Protein AF-A0A6B3HUM7-F1 (afdb_monomer_lite)

pLDDT: mean 87.32, std 14.7, range [35.72, 98.06]

Foldseek 3Di:
DDDPDPPDPQADLLVVLLVLVVCCVPPVVVSVVVCVVVVHDPVSSVVSNVVVVCQVPPPPNPDPVVVCCSHYNDDPDDDDDDDD

Secondary structure (DSSP, 8-state):
---------S-HHHHHHHHHHHHTTT-HHHHHHHHHHTT--HHHHHHHHHHHHHHHH-TT---HHHHHHHHH-S-S--------

Structure (mmCIF, N/CA/C/O backbone):
data_AF-A0A6B3HUM7-F1
#
_entry.id   AF-A0A6B3HUM7-F1
#
loop_
_atom_site.group_PDB
_atom_site.id
_atom_site.type_symbol
_atom_site.label_atom_id
_atom_site.label_alt_id
_atom_site.label_comp_id
_atom_site.label_asym_id
_atom_site.label_entity_id
_atom_site.label_seq_id
_atom_site.pdbx_PDB_ins_code
_atom_site.Cartn_x
_atom_site.Cartn_y
_atom_site.Cartn_z
_atom_site.occupancy
_atom_site.B_iso_or_equiv
_atom_site.auth_seq_id
_atom_site.auth_comp_id
_atom_site.auth_asym_id
_atom_site.auth_atom_id
_atom_site.pdbx_PDB_model_num
ATOM 1 N N . MET A 1 1 ? 18.340 17.889 6.039 1.00 35.72 1 MET A N 1
ATOM 2 C CA . MET A 1 1 ? 18.879 17.513 4.714 1.00 35.72 1 MET A CA 1
ATOM 3 C C . MET A 1 1 ? 18.003 16.408 4.145 1.00 35.72 1 MET A C 1
ATOM 5 O O . MET A 1 1 ? 18.123 15.270 4.572 1.00 35.72 1 MET A O 1
ATOM 9 N N . GLY A 1 2 ? 17.045 16.757 3.283 1.00 42.16 2 GLY A N 1
ATOM 10 C CA . GLY A 1 2 ? 16.186 15.775 2.621 1.00 42.16 2 GLY A CA 1
ATOM 11 C C . GLY A 1 2 ? 16.972 15.096 1.508 1.00 42.16 2 GLY A C 1
ATOM 12 O O . GLY A 1 2 ? 17.239 15.719 0.484 1.00 42.16 2 GLY A O 1
ATOM 13 N N . GLY A 1 3 ? 17.403 13.857 1.734 1.00 41.38 3 GLY A N 1
ATOM 14 C CA . GLY A 1 3 ? 18.016 13.051 0.687 1.00 41.38 3 GLY A CA 1
ATOM 15 C C . GLY A 1 3 ? 16.985 12.783 -0.404 1.00 41.38 3 GLY A C 1
ATOM 16 O O . GLY A 1 3 ? 15.905 12.274 -0.111 1.00 41.38 3 GLY A O 1
ATOM 17 N N . MET A 1 4 ? 17.308 13.121 -1.654 1.00 46.22 4 MET A N 1
ATOM 18 C CA . MET A 1 4 ? 16.615 12.566 -2.818 1.00 46.22 4 MET A CA 1
ATOM 19 C C . MET A 1 4 ? 16.884 11.064 -2.839 1.00 46.22 4 MET A C 1
ATOM 21 O O . MET A 1 4 ? 17.835 10.593 -3.459 1.00 46.22 4 MET A O 1
ATOM 25 N N . THR A 1 5 ? 16.063 10.308 -2.117 1.00 50.97 5 THR A N 1
ATOM 26 C CA . THR A 1 5 ? 15.973 8.869 -2.295 1.00 50.97 5 THR A CA 1
ATOM 27 C C . THR A 1 5 ? 15.454 8.647 -3.708 1.00 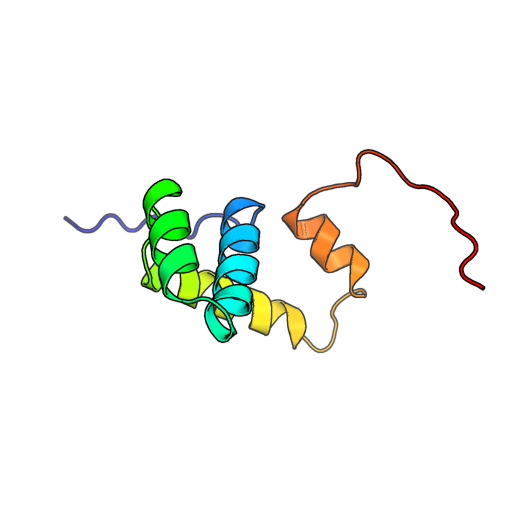50.97 5 THR A C 1
ATOM 29 O O . THR A 1 5 ? 14.358 9.082 -4.069 1.00 50.97 5 THR A O 1
ATOM 32 N N . ALA A 1 6 ? 16.275 8.021 -4.555 1.00 57.34 6 ALA A N 1
ATOM 33 C CA . ALA A 1 6 ? 15.795 7.495 -5.824 1.00 57.34 6 ALA A CA 1
ATOM 34 C C . ALA A 1 6 ? 14.509 6.696 -5.548 1.00 57.34 6 ALA A C 1
ATOM 36 O O . ALA A 1 6 ? 14.446 6.005 -4.526 1.00 57.34 6 ALA A O 1
ATOM 37 N N . PRO A 1 7 ? 13.469 6.805 -6.393 1.00 60.47 7 PRO A N 1
ATOM 38 C CA . PRO A 1 7 ? 12.202 6.168 -6.097 1.00 60.47 7 PRO A CA 1
ATOM 39 C C . PRO A 1 7 ? 12.434 4.668 -5.964 1.00 60.47 7 PRO A C 1
ATOM 41 O O . PRO A 1 7 ? 12.805 4.013 -6.940 1.00 60.47 7 PRO A O 1
ATOM 44 N N . THR A 1 8 ? 12.205 4.136 -4.762 1.00 68.31 8 THR A N 1
ATOM 45 C CA . THR A 1 8 ? 12.326 2.708 -4.482 1.00 68.31 8 THR A CA 1
ATOM 46 C C . THR A 1 8 ? 11.553 1.940 -5.558 1.00 68.31 8 THR A C 1
ATOM 48 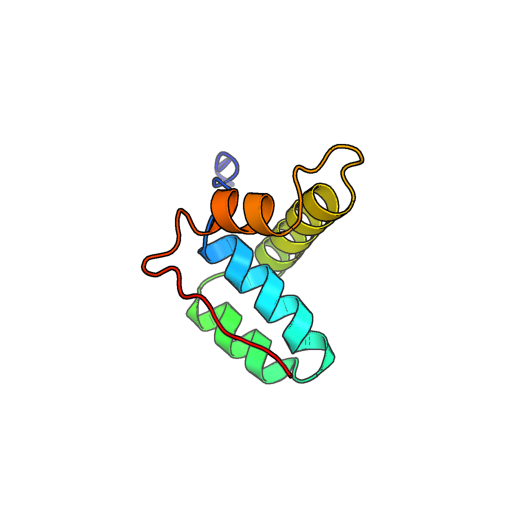O O . THR A 1 8 ? 10.430 2.353 -5.914 1.00 68.31 8 THR A O 1
ATOM 51 N N . PRO A 1 9 ? 12.141 0.879 -6.144 1.00 80.81 9 PRO A N 1
ATOM 52 C CA . PRO A 1 9 ? 11.427 0.045 -7.097 1.00 80.81 9 PRO A CA 1
ATOM 53 C C . PRO A 1 9 ? 10.119 -0.434 -6.464 1.00 80.81 9 PRO A C 1
ATOM 55 O O . PRO A 1 9 ? 10.060 -0.709 -5.267 1.00 80.81 9 PRO A O 1
ATOM 58 N N . PHE A 1 10 ? 9.050 -0.476 -7.260 1.00 88.94 10 PHE A N 1
ATOM 59 C CA . PHE A 1 10 ? 7.750 -0.915 -6.768 1.00 88.94 10 PHE A CA 1
ATOM 60 C C . PHE A 1 10 ? 7.783 -2.434 -6.566 1.00 88.94 10 PHE A C 1
ATOM 62 O O . PHE A 1 10 ? 7.689 -3.183 -7.537 1.00 88.94 10 PHE A O 1
ATOM 69 N N . GLY A 1 11 ? 7.929 -2.870 -5.318 1.00 91.88 11 G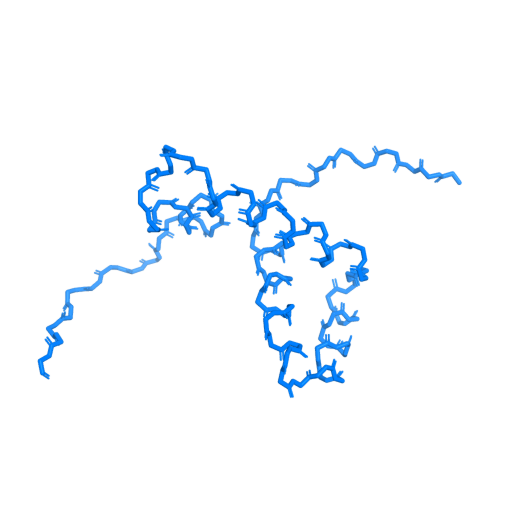LY A N 1
ATOM 70 C CA . GLY A 1 11 ? 8.044 -4.272 -4.927 1.00 91.88 11 GLY A CA 1
ATOM 71 C C . GLY A 1 11 ? 7.054 -4.669 -3.824 1.00 91.88 11 GLY A C 1
ATOM 72 O O . GLY A 1 11 ? 6.041 -3.987 -3.620 1.00 91.88 11 GLY A O 1
ATOM 73 N N . PRO A 1 12 ? 7.332 -5.767 -3.094 1.00 93.88 12 PRO A N 1
ATOM 74 C CA . PRO A 1 12 ? 6.409 -6.335 -2.111 1.00 93.88 12 PRO A CA 1
ATOM 75 C C . PRO A 1 12 ? 5.978 -5.355 -1.014 1.00 93.88 12 PRO A C 1
ATOM 77 O O . PRO A 1 12 ? 4.791 -5.283 -0.708 1.00 93.88 12 PRO A O 1
ATOM 80 N N . LEU A 1 13 ? 6.896 -4.536 -0.486 1.00 94.88 13 LEU A N 1
ATOM 81 C CA . LEU A 1 13 ? 6.565 -3.541 0.541 1.00 94.88 13 LEU A CA 1
ATOM 82 C C . LEU A 1 13 ? 5.554 -2.505 0.026 1.00 94.88 13 LEU A C 1
ATOM 84 O O . LEU A 1 13 ? 4.550 -2.231 0.675 1.00 94.88 13 LEU A O 1
ATOM 88 N N . GLN A 1 14 ? 5.764 -1.954 -1.174 1.00 95.62 14 GLN A N 1
ATOM 89 C CA . GLN A 1 14 ? 4.828 -0.985 -1.757 1.00 95.62 14 GLN A CA 1
ATOM 90 C C . GLN A 1 14 ? 3.474 -1.639 -2.041 1.00 95.62 14 GLN A C 1
ATOM 92 O O . GLN A 1 14 ? 2.433 -1.007 -1.874 1.00 95.62 14 GLN A O 1
ATOM 97 N N . PHE A 1 15 ? 3.468 -2.915 -2.429 1.00 95.75 15 PHE A N 1
ATOM 98 C CA . PHE A 1 15 ? 2.230 -3.669 -2.583 1.00 95.75 15 PHE A CA 1
ATOM 99 C C . PHE A 1 15 ? 1.499 -3.883 -1.256 1.00 95.75 15 PHE A C 1
ATOM 101 O O . PHE A 1 15 ? 0.283 -3.711 -1.204 1.00 95.75 15 PHE A O 1
ATOM 108 N N . GLN A 1 16 ? 2.218 -4.173 -0.171 1.00 96.50 16 GLN A N 1
ATOM 109 C CA . GLN A 1 16 ? 1.636 -4.266 1.166 1.00 96.50 16 GLN A CA 1
ATOM 110 C C . GLN A 1 16 ? 0.964 -2.947 1.571 1.00 96.50 16 GLN A C 1
ATOM 112 O O . GLN A 1 16 ? -0.170 -2.959 2.041 1.00 96.50 16 GLN A O 1
ATOM 117 N N . LEU A 1 17 ? 1.578 -1.798 1.270 1.00 97.12 17 LEU A N 1
ATOM 118 C CA . LEU A 1 17 ? 0.966 -0.483 1.504 1.00 97.12 17 LEU A CA 1
ATOM 119 C C . LEU A 1 17 ? -0.303 -0.234 0.660 1.00 97.12 17 LEU A C 1
ATOM 121 O O . LEU A 1 17 ? -1.221 0.468 1.091 1.00 97.12 17 LEU A O 1
ATOM 125 N N . VAL A 1 18 ? -0.403 -0.818 -0.538 1.00 97.19 18 VAL A N 1
ATOM 126 C CA . VAL A 1 18 ? -1.651 -0.802 -1.326 1.00 97.19 18 VAL A CA 1
ATOM 127 C C . VAL A 1 18 ? -2.748 -1.599 -0.627 1.00 97.19 18 VAL A C 1
ATOM 129 O O . VAL A 1 18 ? -3.898 -1.156 -0.600 1.00 97.19 18 VAL A O 1
ATOM 132 N N . LEU A 1 19 ? -2.410 -2.763 -0.068 1.00 96.81 19 LEU A N 1
ATOM 133 C CA . LEU A 1 19 ? -3.362 -3.586 0.677 1.00 96.81 19 LEU A CA 1
ATOM 134 C C . LEU A 1 19 ? -3.830 -2.869 1.943 1.00 96.81 19 LEU A C 1
ATOM 136 O O . LEU A 1 19 ? -5.035 -2.736 2.138 1.00 96.81 19 LEU A O 1
ATOM 140 N N . LEU A 1 20 ? -2.899 -2.312 2.721 1.00 97.88 20 LEU A N 1
ATOM 141 C CA . LEU A 1 20 ? -3.214 -1.532 3.917 1.00 97.88 20 LEU A CA 1
ATOM 142 C C . LEU A 1 20 ? -4.167 -0.373 3.609 1.00 97.88 20 LEU A C 1
ATOM 144 O O . LEU A 1 20 ? -5.175 -0.211 4.289 1.00 97.88 20 LEU A O 1
ATOM 148 N N . ARG A 1 21 ? -3.952 0.376 2.520 1.00 97.50 21 ARG A N 1
ATOM 149 C CA . ARG A 1 21 ? -4.880 1.454 2.138 1.00 97.50 21 ARG A CA 1
ATOM 150 C C . ARG A 1 21 ? -6.294 0.963 1.840 1.00 97.50 21 ARG A C 1
ATOM 152 O O . ARG A 1 21 ? -7.231 1.702 2.121 1.00 97.50 21 ARG A O 1
ATOM 159 N N . ARG A 1 22 ? -6.456 -0.221 1.246 1.00 96.19 22 ARG A N 1
ATOM 160 C CA . ARG A 1 22 ? -7.782 -0.811 0.985 1.00 96.19 22 ARG A CA 1
ATOM 161 C C . ARG A 1 22 ? -8.432 -1.304 2.274 1.00 96.19 22 ARG A C 1
ATOM 163 O O . ARG A 1 22 ? -9.626 -1.135 2.461 1.00 96.19 22 ARG A O 1
ATOM 170 N N . MET A 1 23 ? -7.646 -1.882 3.178 1.00 98.00 23 MET A N 1
ATOM 171 C CA . MET A 1 23 ? -8.124 -2.304 4.498 1.00 98.00 23 MET A CA 1
ATOM 172 C C . MET A 1 23 ? -8.532 -1.109 5.370 1.00 98.00 23 MET A C 1
ATOM 174 O O . MET A 1 23 ? -9.463 -1.225 6.163 1.00 98.00 23 MET A O 1
ATOM 178 N N . ALA A 1 24 ? -7.901 0.054 5.173 1.00 97.12 24 ALA A N 1
ATOM 179 C CA . ALA A 1 24 ? -8.215 1.282 5.902 1.00 97.12 24 ALA A CA 1
ATOM 180 C C . ALA A 1 24 ? -9.638 1.795 5.639 1.00 97.12 24 ALA A C 1
ATOM 182 O O . ALA A 1 24 ? -10.167 2.536 6.459 1.00 97.12 24 ALA A O 1
ATOM 183 N N . ASP A 1 25 ? -10.271 1.386 4.531 1.00 96.88 25 ASP A N 1
ATOM 184 C CA . ASP A 1 25 ? -11.683 1.693 4.269 1.00 96.88 25 ASP A CA 1
ATOM 185 C C . ASP A 1 25 ? -12.624 0.977 5.267 1.00 96.88 25 ASP A C 1
ATOM 187 O O . ASP A 1 25 ? -13.792 1.341 5.383 1.00 96.88 25 ASP A O 1
ATOM 191 N N . HIS A 1 26 ? -12.121 -0.024 6.001 1.00 98.00 26 HIS A N 1
ATOM 192 C CA . HIS A 1 26 ? -12.878 -0.815 6.973 1.00 98.00 26 HIS A CA 1
ATOM 193 C C . HIS A 1 26 ? -12.366 -0.662 8.411 1.00 98.00 26 HIS A C 1
ATOM 195 O O . HIS A 1 26 ? -13.170 -0.577 9.334 1.00 98.00 26 HIS A O 1
ATOM 201 N N . GLN A 1 27 ? -11.045 -0.662 8.612 1.00 97.62 27 GLN A N 1
ATOM 202 C CA . GLN A 1 27 ? -10.409 -0.626 9.935 1.00 97.62 27 GLN A CA 1
ATOM 203 C C . GLN A 1 27 ? -9.193 0.316 9.916 1.00 97.62 27 GLN A C 1
ATOM 205 O O . GLN A 1 27 ? -8.057 -0.147 9.798 1.00 97.62 27 GLN A O 1
ATOM 210 N N . PRO A 1 28 ? -9.408 1.642 9.978 1.00 96.50 28 PRO A N 1
ATOM 211 C CA . PRO A 1 28 ? -8.328 2.620 9.852 1.00 96.50 28 PRO A CA 1
ATOM 212 C C . PRO A 1 28 ? -7.305 2.554 10.995 1.00 96.50 28 PRO A C 1
ATOM 214 O O . PRO A 1 28 ? -6.113 2.688 10.725 1.00 96.50 28 PRO A O 1
ATOM 217 N N . ASP A 1 29 ? -7.737 2.289 12.231 1.00 97.62 29 ASP A N 1
ATOM 218 C CA . ASP A 1 29 ? -6.849 2.288 13.405 1.00 97.62 29 ASP A CA 1
ATOM 219 C C . ASP A 1 29 ? -5.822 1.143 13.350 1.00 97.62 29 ASP A C 1
ATOM 221 O O . ASP A 1 29 ? -4.623 1.373 13.488 1.00 97.62 29 ASP A O 1
ATOM 225 N N . LEU A 1 30 ? -6.262 -0.074 13.008 1.00 98.06 30 LEU A N 1
ATOM 226 C CA . LEU A 1 30 ? -5.365 -1.229 12.836 1.00 98.06 30 LEU A CA 1
ATOM 227 C C . LEU A 1 30 ? -4.373 -1.036 11.684 1.00 98.06 30 LEU A C 1
ATOM 229 O O . LEU A 1 30 ? -3.249 -1.534 11.719 1.00 98.06 30 LEU A O 1
ATOM 233 N N . VAL A 1 31 ? -4.780 -0.321 10.634 1.00 97.94 31 VAL A N 1
ATOM 234 C CA . VAL A 1 31 ? -3.880 -0.008 9.521 1.00 97.94 31 VAL A CA 1
ATOM 235 C C . VAL A 1 31 ? -2.814 0.995 9.936 1.00 97.94 31 VAL A C 1
ATOM 237 O O . VAL A 1 31 ? -1.677 0.887 9.477 1.00 97.94 31 VAL A O 1
ATOM 240 N N . GLU A 1 32 ? -3.162 1.966 10.775 1.00 97.25 32 GLU A N 1
ATOM 241 C CA . GLU A 1 32 ? -2.199 2.930 11.289 1.00 97.25 32 GLU A CA 1
ATOM 242 C C . GLU A 1 32 ? -1.123 2.235 12.132 1.00 97.25 32 GLU A C 1
ATOM 244 O O . GLU A 1 32 ? 0.063 2.467 11.894 1.00 97.25 32 GLU A O 1
ATOM 249 N N . GLU A 1 33 ? -1.512 1.306 13.009 1.00 97.88 33 GLU A N 1
ATOM 250 C CA . GLU A 1 33 ? -0.579 0.458 13.764 1.00 97.88 33 GLU A CA 1
ATOM 251 C C . GLU A 1 33 ? 0.324 -0.365 12.828 1.00 97.88 33 GLU A C 1
ATOM 253 O O . GLU A 1 33 ? 1.550 -0.242 12.873 1.00 97.88 33 GLU A O 1
ATOM 258 N N . ALA A 1 34 ? -0.258 -1.116 11.887 1.00 97.75 34 ALA A N 1
ATOM 259 C CA . ALA A 1 34 ? 0.504 -1.933 10.938 1.00 97.75 34 ALA A CA 1
ATOM 260 C C . ALA A 1 34 ? 1.456 -1.098 10.059 1.00 97.75 34 ALA A C 1
ATOM 262 O O . ALA A 1 34 ? 2.555 -1.528 9.706 1.00 97.75 34 ALA A O 1
ATOM 263 N N . ARG A 1 35 ? 1.058 0.124 9.687 1.00 96.44 35 ARG A N 1
ATOM 264 C CA . ARG A 1 35 ? 1.909 1.055 8.935 1.00 96.44 35 ARG A CA 1
ATOM 265 C C . ARG A 1 35 ? 3.115 1.497 9.767 1.00 96.44 35 ARG A C 1
ATOM 267 O O . ARG A 1 35 ? 4.214 1.596 9.213 1.00 96.44 35 ARG A O 1
ATOM 274 N N . GLN A 1 36 ? 2.912 1.784 11.053 1.00 96.38 36 GLN A N 1
ATOM 275 C CA . GLN A 1 36 ? 3.984 2.163 11.974 1.00 96.38 36 GLN A CA 1
ATOM 276 C C . GLN A 1 36 ? 4.974 1.014 12.182 1.00 96.38 36 GLN A C 1
ATOM 278 O O . GLN A 1 36 ? 6.178 1.250 12.100 1.00 96.38 36 GLN A O 1
ATOM 283 N N . GLU A 1 37 ? 4.496 -0.223 12.338 1.00 97.62 37 GLU A N 1
ATOM 284 C CA . GLU A 1 37 ? 5.356 -1.416 12.411 1.00 97.62 37 GLU A CA 1
ATOM 285 C C . GLU A 1 37 ? 6.240 -1.571 11.164 1.00 97.62 37 GLU A C 1
ATOM 287 O O . GLU A 1 37 ? 7.425 -1.889 11.257 1.00 97.62 37 GLU A O 1
ATOM 292 N N . LEU A 1 38 ? 5.696 -1.260 9.984 1.00 95.31 38 LEU A N 1
ATOM 293 C CA . LEU A 1 38 ? 6.439 -1.253 8.720 1.00 95.31 38 LEU A CA 1
ATOM 294 C C . LEU A 1 38 ? 7.349 -0.026 8.538 1.00 95.31 38 LEU A C 1
ATOM 296 O O . LEU A 1 38 ? 7.995 0.096 7.497 1.00 95.31 38 LEU A O 1
ATOM 300 N N . SER A 1 39 ? 7.392 0.896 9.509 1.00 95.88 39 SER A N 1
ATOM 301 C CA . SER A 1 39 ? 8.160 2.150 9.452 1.00 95.88 39 SER A CA 1
ATOM 302 C C . SER A 1 39 ? 7.865 2.995 8.202 1.00 95.88 39 SER A C 1
ATOM 304 O O . SER A 1 39 ? 8.708 3.759 7.733 1.00 95.88 39 SER A O 1
ATOM 306 N N . ALA A 1 40 ? 6.664 2.857 7.636 1.00 95.06 40 ALA A N 1
ATOM 307 C CA . ALA A 1 40 ? 6.245 3.555 6.427 1.00 95.06 40 ALA A CA 1
ATOM 308 C C . ALA A 1 40 ? 5.475 4.821 6.793 1.00 95.06 40 ALA A C 1
ATOM 310 O O . ALA A 1 40 ? 4.727 4.816 7.761 1.00 95.06 40 ALA A O 1
ATOM 311 N N . SER A 1 41 ? 5.582 5.901 6.019 1.00 94.88 41 SER A N 1
ATOM 312 C CA . SER A 1 41 ? 4.786 7.120 6.219 1.00 94.88 41 SER A CA 1
ATOM 313 C C . SER A 1 41 ? 3.394 7.036 5.555 1.00 94.88 41 SER A C 1
ATOM 315 O O . SER A 1 41 ? 3.158 6.234 4.647 1.00 94.88 41 SER A O 1
ATOM 317 N N . LEU A 1 42 ? 2.452 7.911 5.942 1.00 93.44 42 LEU A N 1
ATOM 318 C CA . LEU A 1 42 ? 1.191 8.083 5.197 1.00 93.44 42 LEU A CA 1
ATOM 319 C C . LEU A 1 42 ? 1.451 8.517 3.745 1.00 93.44 42 LEU A C 1
ATOM 321 O O . LEU A 1 42 ? 0.693 8.156 2.843 1.00 93.44 42 LEU A O 1
ATOM 325 N N . ALA A 1 43 ? 2.520 9.284 3.509 1.00 94.25 43 ALA A N 1
ATOM 326 C CA . ALA A 1 43 ? 2.925 9.702 2.172 1.00 94.25 43 ALA A CA 1
ATOM 327 C C . ALA A 1 43 ? 3.391 8.504 1.330 1.00 94.25 43 ALA A C 1
ATOM 329 O O . ALA A 1 43 ? 2.948 8.374 0.189 1.00 94.25 43 ALA A O 1
ATOM 330 N N . ASP A 1 44 ? 4.171 7.588 1.913 1.00 94.50 44 ASP A N 1
ATOM 331 C CA . ASP A 1 44 ? 4.601 6.352 1.246 1.00 94.50 44 ASP A CA 1
ATOM 332 C C . ASP A 1 44 ? 3.398 5.499 0.849 1.00 94.50 44 ASP A C 1
ATOM 334 O O . ASP A 1 44 ? 3.306 5.028 -0.287 1.00 94.50 44 ASP A O 1
ATOM 338 N N . MET A 1 45 ? 2.420 5.362 1.752 1.00 95.38 45 MET A N 1
ATOM 339 C CA . MET A 1 45 ? 1.188 4.634 1.460 1.00 95.38 45 MET A CA 1
ATOM 340 C C . MET A 1 45 ? 0.401 5.288 0.317 1.00 95.38 45 MET A C 1
ATOM 342 O O . MET A 1 45 ? -0.054 4.599 -0.602 1.00 95.38 45 MET A O 1
ATOM 346 N N . ARG A 1 46 ? 0.251 6.617 0.320 1.00 95.69 46 ARG A N 1
ATOM 347 C CA . ARG A 1 46 ? -0.450 7.347 -0.753 1.00 95.69 46 ARG A CA 1
ATOM 348 C C . ARG A 1 46 ? 0.270 7.224 -2.096 1.00 95.69 46 ARG A C 1
ATOM 350 O O . ARG A 1 46 ? -0.392 6.976 -3.105 1.00 95.69 46 ARG A O 1
ATOM 357 N N . GLU A 1 47 ? 1.593 7.347 -2.119 1.00 95.81 47 GLU A N 1
ATOM 358 C CA . GLU A 1 47 ? 2.389 7.231 -3.345 1.00 95.81 47 GLU A CA 1
ATOM 359 C C . GLU A 1 47 ? 2.375 5.797 -3.894 1.00 95.81 47 GLU A C 1
ATOM 361 O O . GLU A 1 47 ? 2.175 5.600 -5.096 1.00 95.81 47 GLU A O 1
ATOM 366 N N . ALA A 1 48 ? 2.463 4.779 -3.030 1.00 95.94 48 ALA A N 1
ATOM 367 C CA . ALA A 1 48 ? 2.294 3.384 -3.431 1.00 95.94 48 ALA A CA 1
ATOM 368 C C . ALA A 1 48 ? 0.926 3.154 -4.099 1.00 95.94 48 ALA A C 1
ATOM 370 O O . ALA A 1 48 ? 0.834 2.575 -5.185 1.00 95.94 48 ALA A O 1
ATOM 371 N N . ASN A 1 49 ? -0.146 3.693 -3.515 1.00 95.69 49 ASN A N 1
ATOM 372 C CA . ASN A 1 49 ? -1.482 3.596 -4.098 1.00 95.69 49 ASN A CA 1
ATOM 373 C C . ASN A 1 49 ? -1.605 4.337 -5.426 1.00 95.69 49 ASN A C 1
ATOM 375 O O . ASN A 1 49 ? -2.187 3.803 -6.369 1.00 95.69 49 ASN A O 1
ATOM 379 N N . ARG A 1 50 ? -1.027 5.534 -5.541 1.00 95.50 50 ARG A N 1
ATOM 380 C CA . ARG A 1 50 ? -1.002 6.294 -6.793 1.00 95.50 50 ARG A CA 1
ATOM 381 C C . ARG A 1 50 ? -0.306 5.510 -7.909 1.00 95.50 50 ARG A C 1
ATOM 383 O O . ARG A 1 50 ? -0.880 5.358 -8.989 1.00 95.50 50 ARG A O 1
ATOM 390 N N . ARG A 1 51 ? 0.890 4.968 -7.646 1.00 93.69 51 ARG A N 1
ATOM 391 C CA . ARG A 1 51 ? 1.661 4.164 -8.614 1.00 93.69 51 ARG A CA 1
ATOM 392 C C . ARG A 1 51 ? 0.918 2.884 -8.999 1.00 93.69 51 ARG A C 1
ATOM 394 O O . ARG A 1 51 ? 0.828 2.568 -10.186 1.00 93.69 51 ARG A O 1
ATOM 401 N N . TRP A 1 52 ? 0.306 2.191 -8.035 1.00 93.75 52 TRP A N 1
ATOM 402 C CA . TRP A 1 52 ? -0.515 1.010 -8.317 1.00 93.75 52 TRP A CA 1
ATOM 403 C C . TRP A 1 52 ? -1.730 1.338 -9.179 1.00 93.75 52 TRP A C 1
ATOM 405 O O . TRP A 1 52 ? -1.977 0.669 -10.177 1.00 93.75 52 TRP A O 1
ATOM 415 N N . GLN A 1 53 ? -2.464 2.399 -8.851 1.00 93.62 53 GLN A N 1
ATOM 416 C CA . GLN A 1 53 ? -3.622 2.831 -9.629 1.00 93.62 53 GLN A CA 1
ATOM 417 C C . GLN A 1 53 ? -3.240 3.237 -11.062 1.00 93.62 53 GLN A C 1
ATOM 419 O O . GLN A 1 53 ? -3.971 2.918 -12.000 1.00 93.62 53 GLN A O 1
ATOM 424 N N . ALA A 1 54 ? -2.077 3.866 -11.260 1.00 92.19 54 ALA A N 1
ATOM 425 C CA . ALA A 1 54 ? -1.542 4.142 -12.593 1.00 92.19 54 ALA A CA 1
ATOM 426 C C . ALA A 1 54 ? -1.258 2.844 -13.376 1.00 92.19 54 ALA A C 1
ATOM 428 O O . ALA A 1 54 ? -1.679 2.716 -14.525 1.00 92.19 54 ALA A O 1
ATOM 429 N N . MET A 1 55 ? -0.635 1.840 -12.741 1.00 88.94 55 MET A N 1
ATOM 430 C CA . MET A 1 55 ? -0.442 0.512 -13.346 1.00 88.94 55 MET A CA 1
ATOM 431 C C . MET A 1 55 ? -1.769 -0.205 -13.637 1.00 88.94 55 MET A C 1
ATOM 433 O O . MET A 1 55 ? -1.864 -0.953 -14.616 1.00 88.94 55 MET A O 1
ATOM 437 N N . VAL A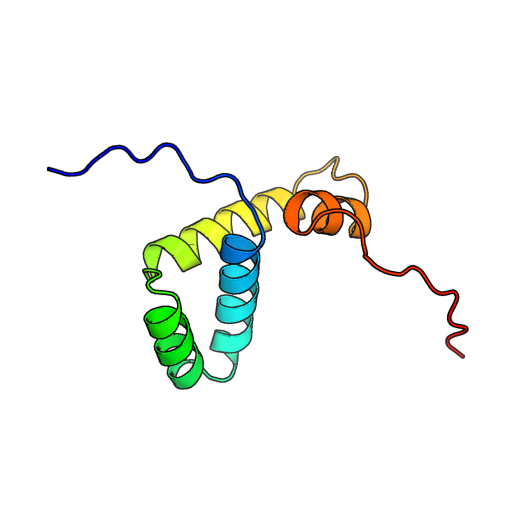 1 56 ? -2.791 0.003 -12.797 1.00 88.94 56 VAL A N 1
ATOM 438 C CA . VAL A 1 56 ? -4.139 -0.560 -12.962 1.00 88.94 56 VAL A CA 1
ATOM 439 C C . VAL A 1 56 ? -4.843 -0.006 -14.189 1.00 88.94 56 VAL A C 1
ATOM 441 O O . VAL A 1 56 ? -5.384 -0.789 -14.968 1.00 88.94 56 VAL A O 1
ATOM 444 N N . ARG A 1 57 ? -4.795 1.314 -14.369 1.00 88.06 57 ARG A N 1
ATOM 445 C CA . ARG A 1 57 ? -5.517 2.042 -15.421 1.00 88.06 57 ARG A CA 1
ATOM 446 C C . ARG A 1 57 ? -4.777 2.111 -16.759 1.00 88.06 57 ARG A C 1
ATOM 448 O O . ARG A 1 57 ? -5.334 2.618 -17.726 1.00 88.06 57 ARG A O 1
ATOM 455 N N . ALA A 1 58 ? -3.538 1.623 -16.834 1.00 82.94 58 ALA A N 1
ATOM 456 C CA . ALA A 1 58 ? -2.741 1.670 -18.055 1.00 82.94 58 ALA A CA 1
ATOM 457 C C . ALA A 1 58 ? -3.429 0.905 -19.219 1.00 82.94 58 ALA A C 1
ATOM 459 O O . ALA A 1 58 ? -3.660 -0.301 -19.087 1.00 82.94 58 ALA A O 1
ATOM 460 N N . PRO A 1 59 ? -3.679 1.545 -20.385 1.00 70.69 59 PRO A N 1
ATOM 461 C CA . PRO A 1 59 ? -4.480 0.981 -21.486 1.00 70.69 59 PRO A CA 1
ATOM 462 C C . PRO A 1 59 ? -3.937 -0.315 -22.106 1.00 70.69 59 PRO A C 1
ATOM 464 O O . PRO A 1 59 ? -4.655 -1.023 -22.801 1.00 70.69 59 PRO A O 1
ATOM 467 N N . ARG A 1 60 ? -2.647 -0.613 -21.898 1.00 67.12 60 ARG A N 1
ATOM 468 C CA . ARG A 1 60 ? -1.925 -1.754 -22.493 1.00 67.12 60 ARG A CA 1
ATOM 469 C C . ARG A 1 60 ? -1.396 -2.750 -21.458 1.00 67.12 60 ARG A C 1
ATOM 471 O O . ARG A 1 60 ? -0.454 -3.495 -21.734 1.00 67.12 60 ARG A O 1
ATOM 478 N N . GLY A 1 61 ? -1.948 -2.753 -20.245 1.00 60.47 61 GLY A N 1
ATOM 479 C CA . GLY A 1 61 ? -1.507 -3.667 -19.195 1.00 60.47 61 GLY A CA 1
ATOM 480 C C . GLY A 1 61 ? -1.684 -5.126 -19.621 1.00 60.47 61 GLY A C 1
ATOM 481 O O . GLY A 1 61 ? -2.809 -5.612 -19.675 1.00 60.47 61 GLY A O 1
ATOM 482 N N . ARG A 1 62 ? -0.581 -5.846 -19.901 1.00 59.72 62 ARG A N 1
ATOM 483 C CA . ARG A 1 62 ? -0.606 -7.322 -19.980 1.00 59.72 62 ARG A CA 1
ATOM 484 C C . ARG A 1 62 ? -1.296 -7.810 -18.696 1.00 59.72 62 ARG A C 1
ATOM 486 O O . ARG A 1 62 ? -0.901 -7.338 -17.635 1.00 59.72 62 ARG A O 1
ATOM 493 N N . GLY A 1 63 ? -2.332 -8.645 -18.834 1.00 72.12 63 GLY A N 1
ATOM 494 C CA . GLY A 1 63 ? -3.433 -8.852 -17.874 1.00 72.12 63 GLY A CA 1
ATOM 495 C C . GLY A 1 63 ? -3.085 -8.974 -16.384 1.00 72.12 63 GLY A C 1
ATOM 496 O O . GLY A 1 63 ? -1.927 -9.135 -16.008 1.00 72.12 63 GLY A O 1
ATOM 497 N N . SER A 1 64 ? -4.112 -8.918 -15.526 1.00 79.12 64 SER A N 1
ATOM 498 C CA . SER A 1 64 ? -4.016 -8.825 -14.052 1.00 79.12 64 SER A CA 1
ATOM 499 C C . SER A 1 64 ? -2.853 -9.617 -13.437 1.00 79.12 64 SER A C 1
ATOM 501 O O . SER A 1 64 ? -2.070 -9.062 -12.671 1.00 79.12 64 SER A O 1
ATOM 503 N 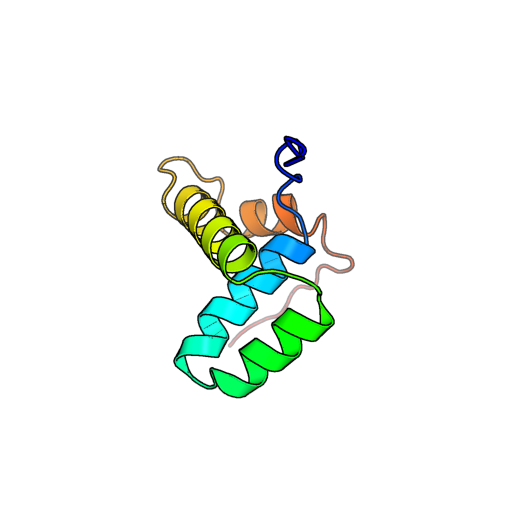N . LEU A 1 65 ? -2.679 -10.873 -13.846 1.00 85.06 65 LEU A N 1
ATOM 504 C CA . LEU A 1 65 ? -1.650 -11.784 -13.349 1.00 85.06 65 LEU A 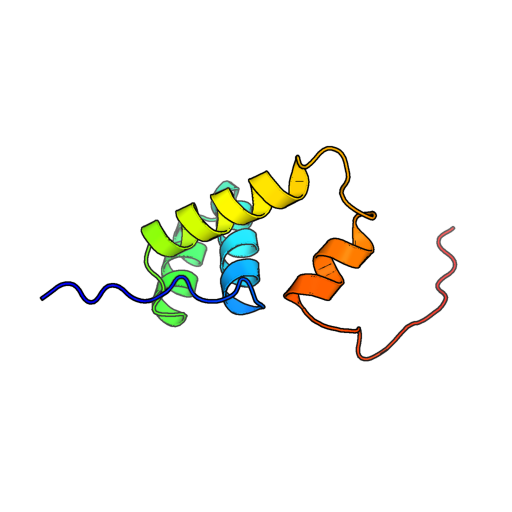CA 1
ATOM 505 C C . LEU A 1 65 ? -0.207 -11.312 -13.611 1.00 85.06 65 LEU A C 1
ATOM 507 O O . LEU A 1 65 ? 0.642 -11.407 -12.726 1.00 85.06 65 LEU A O 1
ATOM 511 N N . ARG A 1 66 ? 0.089 -10.738 -14.786 1.00 85.38 66 ARG A N 1
ATOM 512 C CA . ARG A 1 66 ? 1.439 -10.232 -15.084 1.00 85.38 66 ARG A CA 1
ATOM 513 C C . ARG A 1 66 ? 1.803 -9.024 -14.215 1.00 85.38 66 ARG A C 1
ATOM 515 O O . ARG A 1 66 ? 2.971 -8.873 -13.869 1.00 85.38 66 ARG A O 1
ATOM 522 N N . ARG A 1 67 ? 0.830 -8.186 -13.847 1.00 88.75 67 ARG A N 1
ATOM 523 C CA . ARG A 1 67 ? 1.062 -7.051 -12.938 1.00 88.75 67 ARG A CA 1
ATOM 524 C C . ARG A 1 67 ? 1.454 -7.523 -11.539 1.00 88.75 67 ARG A C 1
ATOM 526 O O . ARG A 1 67 ? 2.367 -6.960 -10.947 1.00 88.75 67 ARG A O 1
ATOM 533 N N . TYR A 1 68 ? 0.794 -8.560 -11.026 1.00 89.12 68 TYR A N 1
ATOM 534 C CA . TYR A 1 68 ? 1.178 -9.148 -9.741 1.00 89.12 68 TYR A CA 1
ATOM 535 C C . TYR A 1 68 ? 2.578 -9.759 -9.811 1.00 89.12 68 TYR A C 1
ATOM 537 O O . TYR A 1 68 ? 3.400 -9.455 -8.953 1.00 89.12 68 TYR A O 1
ATOM 545 N N . ARG A 1 69 ? 2.901 -10.497 -10.882 1.00 90.69 69 ARG A N 1
ATOM 546 C CA . ARG A 1 69 ? 4.249 -11.058 -11.076 1.00 90.69 69 ARG A CA 1
ATOM 547 C C . ARG A 1 69 ? 5.352 -10.006 -11.153 1.00 90.69 69 ARG A C 1
ATOM 549 O O . ARG A 1 69 ? 6.427 -10.216 -10.613 1.00 90.69 69 ARG A O 1
ATOM 556 N N . SER A 1 70 ? 5.099 -8.847 -11.769 1.00 87.88 70 SER A N 1
ATOM 557 C CA . SER A 1 70 ? 6.107 -7.775 -11.812 1.00 87.88 70 SER A CA 1
ATOM 558 C C . SER A 1 70 ? 6.430 -7.165 -10.446 1.00 87.88 70 SER A C 1
ATOM 560 O O . SER A 1 70 ? 7.444 -6.492 -10.325 1.00 87.88 70 SER A O 1
ATOM 562 N N . VAL A 1 71 ? 5.566 -7.365 -9.447 1.00 91.12 71 VAL A N 1
ATOM 563 C CA . VAL A 1 71 ? 5.696 -6.768 -8.112 1.00 91.12 71 VAL A CA 1
ATOM 564 C C . VAL A 1 71 ? 6.102 -7.800 -7.062 1.00 91.12 71 VAL A C 1
ATOM 566 O O . VAL A 1 71 ? 6.905 -7.497 -6.187 1.00 91.12 71 VAL A O 1
ATOM 569 N N . LEU A 1 72 ? 5.545 -9.009 -7.149 1.00 91.00 72 LEU A N 1
ATOM 570 C CA . LEU A 1 72 ? 5.747 -10.092 -6.185 1.00 91.00 72 LEU A CA 1
ATOM 571 C C . LEU A 1 72 ? 6.745 -11.154 -6.667 1.00 91.00 72 LEU A C 1
ATOM 573 O O . LEU A 1 72 ? 7.149 -11.997 -5.877 1.00 91.00 72 LEU A O 1
ATOM 577 N N . GLY A 1 73 ? 7.147 -11.117 -7.939 1.00 91.12 73 GLY A N 1
ATOM 578 C CA . GLY A 1 73 ? 7.938 -12.170 -8.570 1.00 91.12 73 GLY A CA 1
ATOM 579 C C . GLY A 1 73 ? 7.085 -13.327 -9.095 1.00 91.12 73 GLY A C 1
ATOM 580 O O . GLY A 1 73 ? 5.853 -13.253 -9.164 1.00 91.12 73 GLY A O 1
ATOM 581 N N . GLU A 1 74 ? 7.753 -14.396 -9.520 1.00 90.88 74 GLU A N 1
ATOM 582 C CA . GLU A 1 74 ? 7.068 -15.623 -9.926 1.00 90.88 74 GLU A CA 1
ATOM 583 C C . GLU A 1 74 ? 6.484 -16.346 -8.704 1.00 90.88 74 GLU A C 1
ATOM 585 O O . GLU A 1 74 ? 7.065 -16.295 -7.619 1.00 90.88 74 GLU A O 1
ATOM 590 N N . PRO A 1 75 ? 5.321 -17.004 -8.850 1.00 91.12 75 PRO A N 1
ATOM 591 C CA . PRO A 1 75 ? 4.726 -17.748 -7.755 1.00 91.12 75 PRO A CA 1
ATOM 592 C C . PRO A 1 75 ? 5.602 -18.946 -7.388 1.00 91.12 75 PRO A C 1
ATOM 594 O O . PRO A 1 75 ? 6.122 -19.633 -8.266 1.00 91.12 75 PRO A O 1
ATOM 597 N N . GLU A 1 76 ? 5.679 -19.248 -6.096 1.00 92.06 76 GLU A N 1
ATOM 598 C CA . GLU A 1 76 ? 6.366 -20.442 -5.597 1.00 92.06 76 GLU A CA 1
ATOM 599 C C . GLU A 1 76 ? 5.702 -21.735 -6.103 1.00 92.06 76 GLU A C 1
ATOM 601 O O . GLU A 1 76 ? 6.378 -22.695 -6.462 1.00 92.06 76 GLU A O 1
ATOM 606 N N . LEU A 1 77 ? 4.366 -21.745 -6.195 1.00 92.12 77 LEU A N 1
ATOM 607 C CA . LEU A 1 77 ? 3.577 -22.892 -6.645 1.00 92.12 77 LEU A CA 1
ATOM 608 C C . LEU A 1 77 ? 2.460 -22.459 -7.601 1.00 92.12 77 LEU A C 1
ATOM 610 O O . LEU A 1 77 ? 1.778 -21.457 -7.386 1.00 92.12 77 LEU A O 1
ATOM 614 N N . THR A 1 78 ? 2.231 -23.254 -8.650 1.00 90.69 78 THR A N 1
ATOM 615 C CA . THR A 1 78 ? 1.080 -23.112 -9.556 1.00 90.69 78 THR A CA 1
ATOM 616 C C . THR A 1 78 ? 0.281 -24.408 -9.566 1.00 90.69 78 THR A C 1
ATOM 618 O O . THR A 1 78 ? 0.796 -25.458 -9.940 1.00 90.69 78 THR A O 1
ATOM 621 N N . LEU A 1 79 ? -0.995 -24.332 -9.182 1.00 92.56 79 LEU A N 1
ATOM 622 C CA . LEU A 1 79 ? -1.890 -25.485 -9.084 1.00 92.56 79 LEU A CA 1
ATOM 623 C C . LEU A 1 79 ? -3.128 -25.279 -9.958 1.00 92.56 79 LEU A C 1
ATOM 625 O O . LEU A 1 79 ? -3.669 -24.176 -10.049 1.00 92.56 79 LEU A O 1
ATOM 629 N N . LYS A 1 80 ? -3.613 -26.357 -10.579 1.00 92.19 80 LYS A N 1
ATOM 630 C CA . LYS A 1 80 ? -4.904 -26.354 -11.276 1.00 92.19 80 LYS A CA 1
ATOM 631 C C . LYS A 1 80 ? -6.007 -26.633 -10.258 1.00 92.19 80 LYS A C 1
ATOM 633 O O . LYS A 1 80 ? -6.076 -27.732 -9.718 1.00 92.19 80 LYS A O 1
ATOM 638 N N . ARG A 1 81 ? -6.887 -25.659 -10.025 1.00 88.06 81 ARG A N 1
ATOM 639 C CA . ARG A 1 81 ? -8.089 -25.821 -9.196 1.00 88.06 81 ARG A CA 1
ATOM 640 C C . ARG A 1 81 ? -9.326 -25.774 -10.085 1.00 88.06 81 ARG A C 1
ATOM 642 O O . ARG A 1 81 ? -9.491 -24.818 -10.837 1.00 88.06 81 ARG A O 1
ATOM 649 N N . ARG A 1 82 ? -10.195 -26.788 -10.001 1.00 90.50 82 ARG A N 1
ATOM 650 C CA . ARG A 1 82 ? -11.550 -26.682 -10.559 1.00 90.50 82 ARG A CA 1
ATOM 651 C C . ARG A 1 82 ? -12.395 -25.884 -9.575 1.00 90.50 82 ARG A C 1
ATOM 653 O O . ARG A 1 82 ? -12.439 -26.221 -8.395 1.00 90.50 82 ARG A O 1
ATOM 660 N N . VAL A 1 83 ? -12.996 -24.809 -10.063 1.00 87.44 83 VAL A N 1
ATOM 661 C CA . VAL A 1 83 ? -13.985 -24.016 -9.335 1.00 87.44 83 VAL A CA 1
ATOM 662 C C . VAL A 1 83 ? -15.317 -24.332 -10.000 1.00 87.44 83 VAL A C 1
ATOM 664 O O . VAL A 1 83 ? -15.436 -24.151 -11.211 1.00 87.44 83 VAL A O 1
ATOM 667 N N . GLY A 1 84 ? -16.251 -24.887 -9.239 1.00 73.56 84 GLY A N 1
ATOM 668 C CA . GLY A 1 84 ? -17.568 -25.337 -9.678 1.00 73.56 84 GLY A CA 1
ATOM 669 C C . GLY A 1 84 ? -18.497 -25.410 -8.485 1.00 73.56 84 GLY A C 1
ATOM 670 O O . GLY A 1 84 ? -17.963 -25.611 -7.368 1.00 73.56 84 GLY A O 1
#

Sequence (84 aa):
MGGMTAPTPFGPLQFQLVLLRRMADHQPDLVEEARQELSASLADMREANRRWQAMVRAPRGRGSLRRYRSVLGEPELTLKRRVG

Radius of gyration: 15.32 Å; chains: 1; bounding box: 36×44×36 Å